Protein AF-A0A945AXC5-F1 (afdb_monomer)

Radius of gyration: 23.68 Å; Cα contacts (8 Å, |Δi|>4): 81; chains: 1; bounding box: 51×29×63 Å

Foldseek 3Di:
DFDVVCVVCVQWWDKAWDDFDQPPPRPGTTTDIDTDGTPDPVRVCVPPVQWDDDPPDIGHDPDPPPVPVVVVVVVVVVVVVVVVVVVVVVVPDD

pLDDT: mean 84.56, std 12.22, range [50.81, 96.19]

Sequence (94 aa):
IDEYTKDLINSHVNSKYIDDITPKGFARPIPVYRLKDFKSAEHRESRKNLTHVGERVEVSFIDSSNIHAAIEELKRIQEKFESDYIEIKVKKKP

Structure (mmCIF, N/CA/C/O backbone):
data_AF-A0A945AXC5-F1
#
_entry.id   AF-A0A945AXC5-F1
#
loop_
_atom_site.group_PDB
_atom_site.id
_atom_site.type_symbol
_atom_site.label_atom_id
_atom_site.label_alt_id
_atom_site.label_comp_id
_atom_site.label_asym_id
_atom_site.label_entity_id
_atom_site.label_seq_id
_atom_site.pdbx_PDB_ins_code
_atom_site.Cartn_x
_atom_site.Cartn_y
_atom_site.Cartn_z
_atom_site.occupancy
_atom_site.B_iso_or_equiv
_atom_site.auth_seq_id
_atom_site.auth_comp_id
_atom_site.auth_asym_id
_atom_site.auth_atom_id
_atom_site.pdbx_PDB_model_num
ATOM 1 N N . ILE A 1 1 ? 6.252 0.396 -17.009 1.00 91.50 1 ILE A N 1
ATOM 2 C CA . ILE A 1 1 ? 7.462 1.216 -16.775 1.00 91.50 1 ILE A CA 1
ATOM 3 C C . ILE A 1 1 ? 8.362 1.126 -17.994 1.00 91.50 1 ILE A C 1
ATOM 5 O O . ILE A 1 1 ? 8.288 0.115 -18.687 1.00 91.50 1 ILE A O 1
ATOM 9 N N . ASP A 1 2 ? 9.143 2.160 -18.268 1.00 92.50 2 ASP A N 1
ATOM 10 C CA . ASP A 1 2 ? 10.162 2.160 -19.319 1.00 92.50 2 ASP A CA 1
ATOM 11 C C . ASP A 1 2 ? 11.428 1.403 -18.875 1.00 92.50 2 ASP A C 1
ATOM 13 O O . ASP A 1 2 ? 11.543 0.962 -17.726 1.00 92.50 2 ASP A O 1
ATOM 17 N N . GLU A 1 3 ? 12.372 1.242 -19.797 1.00 92.69 3 GLU A N 1
ATOM 18 C CA . GLU A 1 3 ? 13.615 0.500 -19.587 1.00 92.69 3 GLU A CA 1
ATOM 19 C C . GLU A 1 3 ? 14.545 1.107 -18.530 1.00 92.69 3 GLU A C 1
ATOM 21 O O . GLU A 1 3 ? 15.072 0.362 -17.704 1.00 92.69 3 GLU A O 1
ATOM 26 N N . TYR A 1 4 ? 14.692 2.434 -18.480 1.00 92.62 4 TYR A N 1
ATOM 27 C CA . TYR A 1 4 ? 15.560 3.083 -17.493 1.00 92.62 4 TYR A CA 1
ATOM 28 C C . TYR A 1 4 ? 15.020 2.879 -16.084 1.00 92.62 4 TYR A C 1
ATOM 30 O O . TYR A 1 4 ? 15.750 2.484 -15.173 1.00 92.62 4 TYR A O 1
ATOM 38 N N . THR A 1 5 ? 13.711 3.075 -15.914 1.00 92.88 5 THR A N 1
ATOM 39 C CA . THR A 1 5 ? 13.047 2.793 -14.640 1.00 92.88 5 THR A CA 1
ATOM 40 C C . THR A 1 5 ? 13.168 1.311 -14.276 1.00 92.88 5 THR A C 1
ATOM 42 O O . THR A 1 5 ? 13.411 0.987 -13.115 1.00 92.88 5 THR A O 1
ATOM 45 N N . LYS A 1 6 ? 13.035 0.400 -15.254 1.00 93.81 6 LYS A N 1
ATOM 46 C CA . LYS A 1 6 ? 13.194 -1.050 -15.056 1.00 93.81 6 LYS A CA 1
ATOM 47 C C . LYS A 1 6 ? 14.590 -1.389 -14.543 1.00 93.81 6 LYS A C 1
ATOM 49 O O . LYS A 1 6 ? 14.686 -2.173 -13.604 1.00 93.81 6 LYS A O 1
ATOM 54 N N . ASP A 1 7 ? 15.639 -0.817 -15.128 1.00 93.38 7 ASP A N 1
ATOM 55 C CA . ASP A 1 7 ? 17.026 -1.069 -14.725 1.00 93.38 7 ASP A CA 1
ATOM 56 C C . ASP A 1 7 ? 17.320 -0.530 -13.324 1.00 93.38 7 ASP A C 1
ATOM 58 O O . ASP A 1 7 ? 17.922 -1.239 -12.516 1.00 93.38 7 ASP A O 1
ATOM 62 N N . LEU A 1 8 ? 16.807 0.660 -12.997 1.00 95.06 8 LEU A N 1
ATOM 63 C CA . LEU A 1 8 ? 16.987 1.276 -11.683 1.00 95.06 8 LEU A CA 1
ATOM 64 C C . LEU A 1 8 ? 16.409 0.424 -10.540 1.00 95.06 8 LEU A C 1
ATOM 66 O O . LEU A 1 8 ? 17.001 0.349 -9.467 1.00 95.06 8 LEU A O 1
ATOM 70 N N . ILE A 1 9 ? 15.264 -0.232 -10.760 1.00 89.94 9 ILE A N 1
ATOM 71 C CA . ILE A 1 9 ? 14.552 -0.997 -9.718 1.00 89.94 9 ILE A CA 1
ATOM 72 C C . ILE A 1 9 ? 14.699 -2.521 -9.859 1.00 89.94 9 ILE A C 1
ATOM 74 O O . ILE A 1 9 ? 14.073 -3.278 -9.108 1.00 89.94 9 ILE A O 1
ATOM 7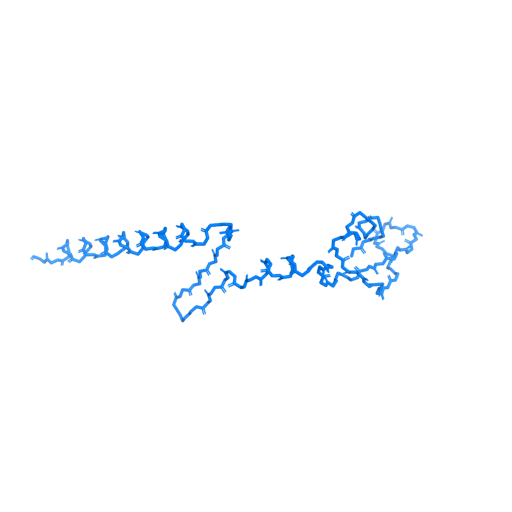8 N N . ASN A 1 10 ? 15.512 -2.994 -10.811 1.00 90.69 10 ASN A N 1
ATOM 79 C CA . ASN A 1 10 ? 15.623 -4.417 -11.143 1.00 90.69 10 ASN A CA 1
ATOM 80 C C . ASN A 1 10 ? 16.127 -5.251 -9.957 1.00 90.69 10 ASN A C 1
ATOM 82 O O . ASN A 1 10 ? 15.745 -6.406 -9.816 1.00 90.69 10 ASN A O 1
ATOM 86 N N . SER A 1 11 ? 16.960 -4.709 -9.068 1.00 88.12 11 SER A N 1
ATOM 87 C CA . SER A 1 11 ? 17.416 -5.428 -7.866 1.00 88.12 11 SER A CA 1
ATOM 88 C C . SER A 1 11 ? 16.264 -5.812 -6.927 1.00 88.12 11 SER A C 1
ATOM 90 O O . SER A 1 11 ? 16.340 -6.843 -6.261 1.00 88.12 11 SER A O 1
ATOM 92 N N . HIS A 1 12 ? 15.179 -5.034 -6.909 1.00 85.88 12 HIS A N 1
ATOM 93 C CA . HIS A 1 12 ? 14.099 -5.175 -5.931 1.00 85.88 12 HIS A CA 1
ATOM 94 C C . HIS A 1 1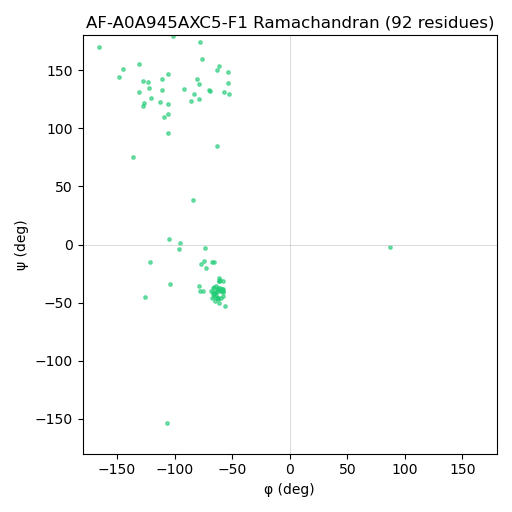2 ? 12.844 -5.836 -6.501 1.00 85.88 12 HIS A C 1
ATOM 96 O O . HIS A 1 12 ? 12.163 -6.567 -5.781 1.00 85.88 12 HIS A O 1
ATOM 102 N N . VAL A 1 13 ? 12.525 -5.610 -7.779 1.00 88.38 13 VAL A N 1
ATOM 103 C CA . VAL A 1 13 ? 11.226 -5.984 -8.361 1.00 88.38 13 VAL A CA 1
ATOM 104 C C . VAL A 1 13 ? 11.403 -6.813 -9.626 1.00 88.38 13 VAL A C 1
ATOM 106 O O . VAL A 1 13 ? 12.278 -6.553 -10.449 1.00 88.38 13 VAL A O 1
ATOM 109 N N . ASN A 1 14 ? 10.561 -7.830 -9.802 1.00 89.50 14 ASN A N 1
ATOM 110 C CA . ASN A 1 14 ? 10.483 -8.552 -11.064 1.00 89.50 14 ASN A CA 1
ATOM 111 C C . ASN A 1 14 ? 9.664 -7.747 -12.067 1.00 89.50 14 ASN A C 1
ATOM 113 O O . ASN A 1 14 ? 8.591 -7.242 -11.753 1.00 89.50 14 ASN A O 1
ATOM 117 N N . SER A 1 15 ? 10.122 -7.694 -13.306 1.00 92.62 15 SER A N 1
ATOM 118 C CA . SER A 1 15 ? 9.397 -7.056 -14.397 1.00 92.62 15 SER A CA 1
ATOM 119 C C . SER A 1 15 ? 9.345 -7.992 -15.601 1.00 92.62 15 SER A C 1
ATOM 121 O O . SER A 1 15 ? 10.147 -8.918 -15.732 1.00 92.62 15 SER A O 1
ATOM 123 N N . LYS A 1 16 ? 8.337 -7.818 -16.456 1.00 95.19 16 LYS A N 1
ATOM 124 C CA . LYS A 1 16 ? 8.192 -8.578 -17.701 1.00 95.19 16 LYS A CA 1
ATOM 125 C C . LYS A 1 16 ? 7.920 -7.614 -18.839 1.00 95.19 16 LYS A C 1
ATOM 127 O O . LYS A 1 16 ? 7.021 -6.786 -18.717 1.00 95.1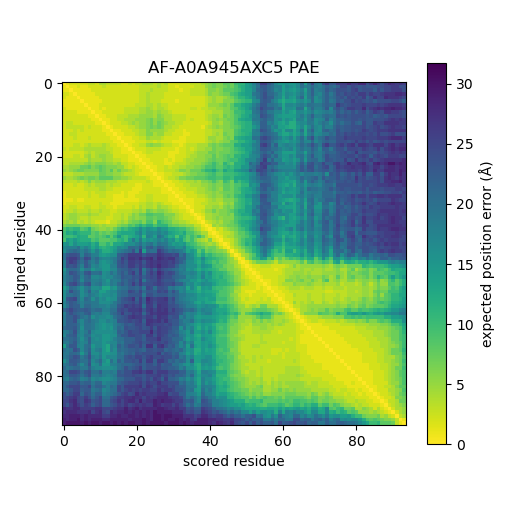9 16 LYS A O 1
ATOM 132 N N . TYR A 1 17 ? 8.656 -7.763 -19.930 1.00 95.50 17 TYR A N 1
ATOM 133 C CA . TYR A 1 17 ? 8.347 -7.087 -21.182 1.00 95.50 17 TYR A CA 1
ATOM 134 C C . TYR A 1 17 ? 6.893 -7.357 -21.601 1.00 95.50 17 TYR A C 1
ATOM 136 O O . TYR A 1 17 ? 6.397 -8.479 -21.431 1.00 95.50 17 TYR A O 1
ATOM 144 N N . ILE A 1 18 ? 6.207 -6.328 -22.091 1.00 95.94 18 ILE A N 1
ATOM 145 C CA . ILE A 1 18 ? 4.811 -6.434 -22.532 1.00 95.94 18 ILE A CA 1
ATOM 146 C C . ILE A 1 18 ? 4.605 -5.941 -23.955 1.00 95.94 18 ILE A C 1
ATOM 148 O O . ILE A 1 18 ? 3.893 -6.624 -24.682 1.00 95.94 18 ILE A O 1
ATOM 152 N N . ASP A 1 19 ? 5.174 -4.799 -24.330 1.00 95.56 19 ASP A N 1
ATOM 153 C CA . ASP A 1 19 ? 4.977 -4.231 -25.665 1.00 95.56 19 ASP A CA 1
ATOM 154 C C . ASP A 1 19 ? 6.005 -3.133 -25.958 1.00 95.56 19 ASP A C 1
ATOM 156 O O . ASP A 1 19 ? 6.684 -2.660 -25.043 1.00 95.56 19 ASP A O 1
ATOM 160 N N . ASP A 1 20 ? 6.049 -2.688 -27.207 1.00 96.19 20 ASP A N 1
ATOM 161 C CA . ASP A 1 20 ? 6.740 -1.484 -27.652 1.00 96.19 20 ASP A CA 1
ATOM 162 C C . ASP A 1 20 ? 5.693 -0.438 -28.034 1.00 96.19 20 ASP A C 1
ATOM 164 O O . ASP A 1 20 ? 5.001 -0.559 -29.044 1.00 96.19 20 ASP A O 1
ATOM 168 N N . ILE A 1 21 ? 5.568 0.618 -27.229 1.00 95.25 21 ILE A N 1
ATOM 169 C CA . ILE A 1 21 ? 4.592 1.682 -27.493 1.00 95.25 21 ILE A CA 1
ATOM 170 C C . ILE A 1 21 ? 5.296 2.927 -28.011 1.00 95.25 21 ILE A C 1
ATOM 172 O O . ILE A 1 21 ? 6.392 3.247 -27.567 1.00 95.25 21 ILE A O 1
ATOM 176 N N . THR A 1 22 ? 4.642 3.685 -28.890 1.00 95.75 22 THR A N 1
ATOM 177 C CA . THR A 1 22 ? 5.098 5.024 -29.298 1.00 95.75 22 THR A CA 1
ATOM 178 C C . THR A 1 22 ? 4.208 6.072 -28.634 1.00 95.75 22 THR A C 1
ATOM 180 O O . THR A 1 22 ? 3.116 6.349 -29.142 1.00 95.75 22 THR A O 1
ATOM 183 N N . PRO A 1 23 ? 4.607 6.656 -27.488 1.00 91.88 23 PRO A N 1
ATOM 184 C CA . PRO A 1 23 ? 3.830 7.715 -26.864 1.00 91.88 23 PRO A CA 1
ATOM 185 C C . PRO A 1 23 ? 3.720 8.928 -27.791 1.00 91.88 23 PRO A C 1
ATOM 187 O O . PRO A 1 23 ? 4.585 9.184 -28.632 1.00 91.88 23 PRO A O 1
ATOM 190 N N . LYS A 1 24 ? 2.659 9.721 -27.627 1.00 93.00 24 LYS A N 1
ATOM 191 C CA . LYS A 1 24 ? 2.500 10.955 -28.405 1.00 93.00 24 LYS A CA 1
ATOM 192 C C . LYS A 1 24 ? 3.710 11.873 -28.195 1.00 93.00 24 LYS A C 1
ATOM 194 O O . LYS A 1 24 ? 4.099 12.130 -27.062 1.00 93.00 24 LYS A O 1
ATOM 199 N N . GLY A 1 25 ? 4.274 12.370 -29.295 1.00 92.12 25 GLY A N 1
ATOM 200 C CA . GLY A 1 25 ? 5.456 13.237 -29.281 1.00 92.12 25 GLY A CA 1
ATOM 201 C C . GLY A 1 25 ? 6.798 12.498 -29.281 1.00 92.12 25 GLY A C 1
ATOM 202 O O . GLY A 1 25 ? 7.834 13.149 -29.361 1.00 92.12 25 GLY A O 1
ATOM 203 N N . PHE A 1 26 ? 6.805 11.163 -29.244 1.00 91.56 26 PHE A N 1
ATOM 204 C CA . PHE A 1 26 ? 8.026 10.375 -29.391 1.00 91.56 26 PHE A CA 1
ATOM 205 C C . PHE A 1 26 ? 8.247 10.013 -30.857 1.00 91.56 26 PHE A C 1
ATOM 207 O O . PHE A 1 26 ? 7.341 9.554 -31.549 1.00 91.56 26 PHE A O 1
ATOM 214 N N . ALA A 1 27 ? 9.481 10.192 -31.324 1.00 93.25 27 ALA A N 1
ATOM 215 C CA . ALA A 1 27 ? 9.866 9.848 -32.690 1.00 93.25 27 ALA A CA 1
ATOM 216 C C . ALA A 1 27 ? 10.014 8.330 -32.913 1.00 93.25 27 ALA A C 1
ATOM 218 O O . ALA A 1 27 ? 10.129 7.891 -34.056 1.00 93.25 27 ALA A O 1
ATOM 219 N N . ARG A 1 28 ? 10.080 7.532 -31.837 1.00 93.56 28 ARG A N 1
ATOM 220 C CA . ARG A 1 28 ? 10.339 6.087 -31.872 1.00 93.56 28 ARG A CA 1
ATOM 221 C C . ARG A 1 28 ? 9.548 5.362 -30.780 1.00 93.56 28 ARG A C 1
ATOM 223 O O . ARG A 1 28 ? 9.302 5.969 -29.734 1.00 93.56 28 ARG A O 1
ATOM 230 N N . PRO A 1 29 ? 9.183 4.090 -31.003 1.00 94.81 29 PRO A N 1
ATOM 231 C CA . PRO A 1 29 ? 8.630 3.253 -29.952 1.00 94.81 29 PRO A CA 1
ATOM 232 C C . PRO A 1 29 ? 9.647 3.038 -28.827 1.00 94.81 29 PRO A C 1
ATOM 234 O O . PRO A 1 29 ? 10.858 3.036 -29.059 1.00 94.81 29 PRO A O 1
ATOM 237 N N . ILE A 1 30 ? 9.137 2.857 -27.613 1.00 94.69 30 ILE A N 1
ATOM 238 C CA . ILE A 1 30 ? 9.902 2.523 -26.416 1.00 94.69 30 ILE A CA 1
ATOM 239 C C . ILE A 1 30 ? 9.363 1.224 -25.801 1.00 94.69 30 ILE A C 1
ATOM 241 O O . ILE A 1 30 ? 8.140 1.041 -25.741 1.00 94.69 30 ILE A O 1
ATOM 245 N N . PRO A 1 31 ? 10.244 0.340 -25.305 1.00 95.62 31 PRO A N 1
ATOM 246 C CA . 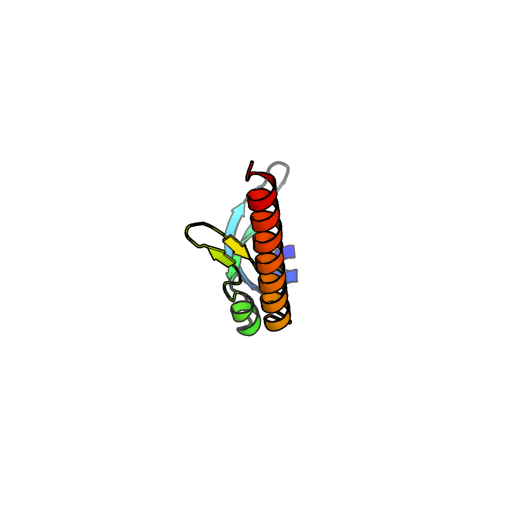PRO A 1 31 ? 9.825 -0.888 -24.653 1.00 95.62 31 PRO A CA 1
ATOM 247 C C . PRO A 1 31 ? 9.178 -0.578 -23.308 1.00 95.62 31 PRO A C 1
ATOM 249 O O . PRO A 1 31 ? 9.710 0.170 -22.479 1.00 95.62 31 PRO A O 1
ATOM 252 N N . VAL A 1 32 ? 8.026 -1.193 -23.068 1.00 96.06 32 VAL A N 1
ATOM 253 C CA . VAL A 1 32 ? 7.329 -1.132 -21.790 1.00 96.06 32 VAL A CA 1
ATOM 254 C C . VAL A 1 32 ? 7.359 -2.473 -21.079 1.00 96.06 32 VAL A C 1
ATOM 256 O O . VAL A 1 32 ? 7.241 -3.555 -21.656 1.00 96.06 32 VAL A O 1
ATOM 259 N N . TYR A 1 33 ? 7.497 -2.383 -19.762 1.00 95.88 33 TYR A N 1
ATOM 260 C CA . TYR A 1 33 ? 7.592 -3.515 -18.858 1.00 95.88 33 TYR A CA 1
ATOM 261 C C . TYR A 1 33 ? 6.475 -3.449 -17.812 1.00 95.88 33 TYR A C 1
ATOM 263 O O . TYR A 1 33 ? 6.210 -2.400 -17.211 1.00 95.88 33 TYR A O 1
ATOM 271 N N . ARG A 1 34 ? 5.815 -4.584 -17.572 1.00 93.62 34 ARG A N 1
ATOM 272 C CA . ARG A 1 34 ? 4.848 -4.781 -16.492 1.00 93.62 34 ARG A CA 1
ATOM 273 C C . ARG A 1 34 ? 5.597 -5.118 -15.212 1.00 93.62 34 ARG A C 1
ATOM 275 O O . ARG A 1 34 ? 6.406 -6.046 -15.207 1.00 93.62 34 ARG A O 1
ATOM 282 N N . LEU A 1 35 ? 5.282 -4.412 -14.133 1.00 91.38 35 LEU A N 1
ATOM 283 C CA . L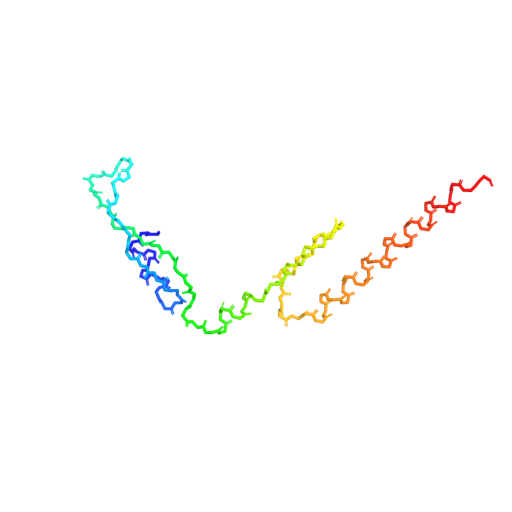EU A 1 35 ? 5.735 -4.778 -12.795 1.00 91.38 35 LEU A CA 1
ATOM 284 C C . LEU A 1 35 ? 5.042 -6.068 -12.344 1.00 91.38 35 LEU A C 1
ATOM 286 O O . LEU A 1 35 ? 3.828 -6.217 -12.485 1.00 91.38 35 LEU A O 1
ATOM 290 N N . LYS A 1 36 ? 5.831 -7.007 -11.835 1.00 87.00 36 LYS A N 1
ATOM 291 C CA . LYS A 1 36 ? 5.378 -8.186 -11.095 1.00 87.00 36 LYS A CA 1
ATOM 292 C C . LYS A 1 36 ? 5.711 -7.970 -9.611 1.00 87.00 36 LYS A C 1
ATOM 294 O O . LYS A 1 36 ? 5.814 -6.839 -9.149 1.00 87.00 36 LYS A O 1
ATOM 299 N N . ASP A 1 37 ? 5.885 -9.055 -8.867 1.00 82.12 37 ASP A N 1
ATOM 300 C CA . ASP A 1 37 ? 6.223 -9.017 -7.449 1.00 82.12 37 ASP A CA 1
ATOM 301 C C . ASP A 1 37 ? 7.686 -8.675 -7.160 1.00 82.12 37 ASP A C 1
ATOM 303 O O . ASP A 1 37 ? 8.586 -8.907 -7.978 1.00 82.12 37 ASP A O 1
ATOM 307 N N . PHE A 1 38 ? 7.924 -8.226 -5.926 1.00 83.31 38 PHE A N 1
ATOM 308 C CA . PHE A 1 38 ? 9.256 -8.091 -5.345 1.00 83.31 38 PHE A CA 1
ATOM 309 C C . PHE A 1 38 ? 10.054 -9.400 -5.422 1.00 83.31 38 PHE A C 1
ATOM 311 O O . PHE A 1 38 ? 9.500 -10.508 -5.388 1.00 83.31 38 PHE A O 1
ATOM 318 N N . LYS A 1 39 ? 11.375 -9.272 -5.551 1.00 83.25 39 LYS A N 1
ATOM 319 C CA . LYS A 1 39 ? 12.311 -10.400 -5.577 1.00 83.25 39 LYS A CA 1
ATOM 320 C C . LYS A 1 39 ? 12.524 -10.998 -4.188 1.00 83.25 39 LYS A C 1
ATOM 322 O O . LYS A 1 39 ? 12.553 -12.219 -4.078 1.00 83.25 39 LYS A O 1
ATOM 327 N N . SER A 1 40 ? 12.623 -10.176 -3.141 1.00 79.38 40 SER A N 1
ATOM 328 C CA . SER A 1 40 ? 12.801 -10.679 -1.776 1.00 79.38 40 SER A CA 1
ATOM 329 C C . SER A 1 40 ? 11.477 -11.135 -1.161 1.00 79.38 40 SER A C 1
ATOM 331 O O . SER A 1 40 ? 10.427 -10.526 -1.374 1.00 79.38 40 SER A O 1
ATOM 333 N N . ALA A 1 41 ? 11.537 -12.217 -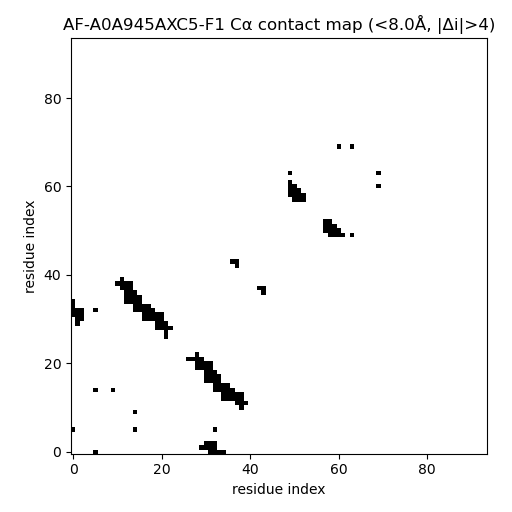0.382 1.00 66.56 41 ALA A N 1
ATOM 334 C CA . ALA A 1 41 ? 10.398 -12.688 0.398 1.00 66.56 41 ALA A CA 1
ATOM 335 C C . ALA A 1 41 ? 10.030 -11.679 1.499 1.00 66.56 41 ALA A C 1
ATOM 337 O O . ALA A 1 41 ? 8.854 -11.414 1.698 1.00 66.56 41 ALA A O 1
ATOM 338 N N . GLU A 1 42 ? 11.012 -11.019 2.119 1.00 65.50 42 GLU A N 1
ATOM 339 C CA . GLU A 1 42 ? 10.787 -9.969 3.126 1.00 65.50 42 GLU A CA 1
ATOM 340 C C . GLU A 1 42 ? 9.945 -8.794 2.596 1.00 65.50 42 GLU A C 1
ATOM 342 O O . GLU A 1 42 ? 9.026 -8.344 3.275 1.00 65.50 42 GLU A O 1
ATOM 347 N N . HIS A 1 43 ? 10.168 -8.340 1.354 1.00 62.00 43 HIS A N 1
ATOM 348 C CA . HIS A 1 43 ? 9.334 -7.300 0.728 1.00 62.00 43 HIS A CA 1
ATOM 349 C C . HIS A 1 43 ? 7.975 -7.825 0.233 1.00 62.00 43 HIS A C 1
ATOM 351 O O . HIS A 1 43 ? 7.062 -7.046 -0.034 1.00 62.00 43 HIS A O 1
ATOM 357 N N . ARG A 1 44 ? 7.805 -9.145 0.084 1.00 59.62 44 ARG A N 1
ATOM 358 C CA . ARG A 1 44 ? 6.478 -9.740 -0.141 1.00 59.62 44 ARG A CA 1
ATOM 359 C C . ARG A 1 44 ? 5.694 -9.813 1.164 1.00 59.62 44 ARG A C 1
ATOM 361 O O . ARG A 1 44 ? 4.513 -9.494 1.146 1.00 59.62 44 ARG A O 1
ATOM 368 N N . GLU A 1 45 ? 6.361 -10.155 2.264 1.00 55.84 45 GLU A N 1
ATOM 369 C CA . GLU A 1 45 ? 5.815 -10.199 3.626 1.00 55.84 45 GLU A CA 1
ATOM 370 C C . GLU A 1 45 ? 5.570 -8.802 4.222 1.00 55.84 45 GLU A C 1
ATOM 372 O O . GLU A 1 45 ? 4.743 -8.656 5.118 1.00 55.84 45 GLU A O 1
ATOM 377 N N . SER A 1 46 ? 6.206 -7.741 3.707 1.00 57.00 46 SER A N 1
ATOM 378 C CA . SER A 1 46 ? 5.806 -6.360 4.027 1.00 57.00 46 SER A CA 1
ATOM 379 C C . SER A 1 46 ? 4.430 -6.005 3.452 1.00 57.00 46 SER A C 1
ATOM 381 O O . SER A 1 46 ? 3.810 -5.050 3.905 1.00 57.00 46 SER A O 1
ATOM 383 N N . ARG A 1 47 ? 3.908 -6.804 2.507 1.00 56.00 47 ARG A N 1
ATOM 384 C CA . ARG A 1 47 ? 2.481 -6.830 2.151 1.00 56.00 47 ARG A CA 1
ATOM 385 C C . ARG A 1 47 ? 1.691 -7.747 3.084 1.00 56.00 47 ARG A C 1
ATOM 387 O O . ARG A 1 47 ? 0.780 -8.445 2.646 1.00 56.00 47 ARG A O 1
ATOM 394 N N . LYS A 1 48 ? 2.002 -7.770 4.382 1.00 55.34 48 LYS A N 1
ATOM 395 C CA . LYS A 1 48 ? 0.973 -8.135 5.358 1.00 55.34 48 LYS A CA 1
ATOM 396 C C . LYS A 1 48 ? -0.207 -7.219 5.062 1.00 55.34 48 LYS A C 1
ATOM 398 O O . LYS A 1 48 ? -0.010 -6.022 4.881 1.00 55.34 48 LYS A O 1
ATOM 403 N N . ASN A 1 49 ? -1.403 -7.779 4.914 1.00 58.56 49 ASN A N 1
ATOM 404 C CA . ASN A 1 49 ? -2.618 -6.992 4.740 1.00 58.56 49 ASN A CA 1
ATOM 405 C C . ASN A 1 49 ? -2.819 -6.167 6.016 1.00 58.56 49 ASN A C 1
ATOM 407 O O . ASN A 1 49 ? -3.492 -6.583 6.951 1.00 58.56 49 ASN A O 1
ATOM 411 N N . LEU A 1 50 ? -2.166 -5.009 6.059 1.00 68.12 50 LEU A N 1
ATOM 412 C CA . LEU A 1 50 ? -2.272 -4.004 7.106 1.00 68.12 50 LEU A CA 1
ATOM 413 C C . LEU A 1 50 ? -3.602 -3.265 7.015 1.00 68.12 50 LEU A C 1
ATOM 415 O O . LEU A 1 50 ? -3.873 -2.398 7.830 1.00 68.12 50 LEU A O 1
ATOM 419 N N . THR A 1 51 ? -4.411 -3.586 6.009 1.00 73.69 51 THR A N 1
ATOM 420 C CA . THR A 1 51 ? -5.759 -3.075 5.827 1.00 73.69 51 THR A CA 1
ATOM 421 C C . THR A 1 51 ? -6.756 -4.169 6.173 1.00 73.69 51 THR A C 1
ATOM 423 O O . THR A 1 51 ? -6.745 -5.247 5.576 1.00 73.69 51 THR A O 1
ATOM 426 N N . HIS A 1 52 ? -7.614 -3.885 7.143 1.00 81.50 52 HIS A N 1
ATOM 427 C CA . HIS A 1 52 ? -8.766 -4.691 7.497 1.00 81.50 52 HIS A CA 1
ATOM 428 C C . HIS A 1 52 ? -10.035 -3.910 7.162 1.00 81.50 52 HIS A C 1
ATOM 430 O O . HIS A 1 52 ? -10.240 -2.812 7.673 1.00 81.50 52 HIS A O 1
ATOM 436 N N . VAL A 1 53 ? -10.889 -4.492 6.323 1.00 83.75 53 VAL A N 1
ATOM 437 C CA . VAL A 1 53 ? -12.196 -3.932 5.970 1.00 83.75 53 VAL A CA 1
ATOM 438 C C . VAL A 1 53 ? -13.264 -4.749 6.690 1.00 83.75 53 VAL A C 1
ATOM 440 O O . VAL A 1 53 ? -13.441 -5.934 6.404 1.00 83.75 53 VAL A O 1
ATOM 443 N N . GLY A 1 54 ? -13.947 -4.126 7.643 1.00 84.12 54 GLY A N 1
ATOM 444 C CA . GLY A 1 54 ? -15.106 -4.676 8.337 1.00 84.12 54 GLY A CA 1
ATOM 445 C C . GLY A 1 54 ? -16.421 -4.106 7.800 1.00 84.12 54 GLY A C 1
ATOM 446 O O . GLY A 1 54 ? -16.442 -3.244 6.928 1.00 84.12 54 GLY A O 1
ATOM 447 N N . GLU A 1 55 ? -17.543 -4.553 8.365 1.00 92.50 55 GLU A N 1
ATOM 448 C CA . GLU A 1 55 ? -18.889 -4.114 7.953 1.00 92.50 55 GLU A CA 1
ATOM 449 C C . GLU A 1 55 ? -19.120 -2.604 8.155 1.00 92.50 55 GLU A C 1
ATOM 451 O O . GLU A 1 55 ? -19.873 -1.976 7.416 1.00 92.50 55 GLU A O 1
ATOM 456 N N . ARG A 1 56 ? -18.484 -2.018 9.177 1.00 91.50 56 ARG A N 1
ATOM 457 C CA . ARG A 1 56 ? -18.732 -0.633 9.615 1.00 91.50 56 ARG A CA 1
ATOM 458 C C . ARG A 1 56 ? -17.501 0.263 9.569 1.00 91.50 56 ARG A C 1
ATOM 460 O O . ARG A 1 56 ? -17.646 1.474 9.702 1.00 91.50 56 ARG A O 1
ATOM 467 N N . VAL A 1 57 ? -16.309 -0.321 9.448 1.00 86.75 57 VAL A N 1
ATOM 468 C CA . VAL A 1 57 ? -15.031 0.394 9.531 1.00 86.75 57 VAL A CA 1
ATOM 469 C C . VAL A 1 57 ? -13.980 -0.269 8.653 1.00 86.75 57 VAL A C 1
ATOM 471 O O . VAL A 1 57 ? -13.912 -1.493 8.568 1.00 86.75 57 VAL A O 1
ATOM 474 N N . GLU A 1 58 ? -13.131 0.554 8.055 1.00 88.81 58 GLU A N 1
ATOM 475 C CA . GLU A 1 58 ? -11.880 0.144 7.428 1.00 88.81 58 GLU A CA 1
ATOM 476 C C . GLU A 1 58 ? -10.724 0.690 8.268 1.00 88.81 58 GLU A C 1
ATOM 478 O O . GLU A 1 58 ? -10.734 1.856 8.666 1.00 88.81 58 GLU A O 1
ATOM 483 N N . VAL A 1 59 ? -9.744 -0.161 8.567 1.00 85.69 59 VAL A N 1
ATOM 484 C CA . VAL A 1 59 ? -8.564 0.190 9.361 1.00 85.69 59 VAL A CA 1
ATOM 485 C C . VAL A 1 59 ? -7.324 -0.192 8.577 1.00 85.69 59 VAL A C 1
ATOM 487 O O . VAL A 1 59 ? -7.143 -1.362 8.253 1.00 85.69 59 VAL A O 1
ATOM 490 N N . SER A 1 60 ? -6.459 0.781 8.304 1.00 84.19 60 SER A N 1
ATOM 491 C CA . SER A 1 60 ? -5.187 0.574 7.612 1.00 84.19 60 SER A CA 1
ATOM 492 C C . SER A 1 60 ? -4.009 1.013 8.480 1.00 84.19 60 SER A C 1
ATOM 494 O O . SER A 1 60 ? -3.962 2.168 8.906 1.00 84.19 60 SER A O 1
ATOM 496 N N . PHE A 1 61 ? -3.028 0.137 8.694 1.00 78.44 61 PHE A N 1
ATOM 497 C CA . PHE A 1 61 ? -1.767 0.503 9.339 1.00 78.44 61 PHE A CA 1
ATOM 498 C C . PHE A 1 61 ? -0.781 1.051 8.306 1.00 78.44 61 PHE A C 1
ATOM 500 O O . PHE A 1 61 ? -0.455 0.381 7.328 1.00 78.44 61 PHE A O 1
ATOM 507 N N . ILE A 1 62 ? -0.306 2.274 8.543 1.00 73.56 62 ILE A N 1
ATOM 508 C CA . ILE A 1 62 ? 0.677 2.954 7.685 1.00 73.56 62 ILE A CA 1
ATOM 509 C C . ILE A 1 62 ? 2.089 2.421 7.959 1.00 73.56 62 ILE A C 1
ATOM 511 O O . ILE A 1 62 ? 2.885 2.276 7.036 1.00 73.56 62 ILE A O 1
ATOM 515 N N . ASP A 1 63 ? 2.382 2.099 9.220 1.00 67.81 63 ASP A N 1
ATOM 516 C CA . ASP A 1 63 ? 3.660 1.547 9.652 1.00 67.81 63 ASP A CA 1
ATOM 517 C C . ASP A 1 63 ? 3.445 0.256 10.451 1.00 67.81 63 ASP A C 1
ATOM 519 O O . ASP A 1 63 ? 2.793 0.245 11.495 1.00 67.81 63 ASP A O 1
ATOM 523 N N . SER A 1 64 ? 4.001 -0.850 9.952 1.00 64.38 64 SER A N 1
ATOM 524 C CA . SER A 1 64 ? 3.995 -2.146 10.640 1.00 64.38 64 SER A CA 1
ATOM 525 C C . SER A 1 64 ? 5.260 -2.421 11.442 1.00 64.38 64 SER A C 1
ATOM 527 O O . SER A 1 64 ? 5.375 -3.500 12.024 1.00 64.38 64 SER A O 1
ATOM 529 N N . SER A 1 65 ? 6.214 -1.486 11.470 1.00 73.25 65 SER A N 1
ATOM 530 C CA . SER A 1 65 ? 7.475 -1.647 12.203 1.00 73.25 65 SER A CA 1
ATOM 531 C C . SER A 1 65 ? 7.233 -1.852 13.701 1.00 73.25 65 SER A C 1
ATOM 533 O O . SER A 1 65 ? 7.975 -2.587 14.349 1.00 73.25 65 SER A O 1
ATOM 535 N N . ASN A 1 66 ? 6.156 -1.269 14.244 1.00 79.56 66 ASN A N 1
ATOM 536 C CA . ASN A 1 66 ? 5.700 -1.501 15.613 1.00 79.56 66 ASN A CA 1
ATOM 537 C C . ASN A 1 66 ? 4.176 -1.690 15.682 1.00 79.56 66 ASN A C 1
ATOM 539 O O . ASN A 1 66 ? 3.426 -0.820 16.126 1.00 79.56 66 ASN A O 1
ATOM 543 N N . ILE A 1 67 ? 3.715 -2.870 15.261 1.00 81.19 67 ILE A N 1
ATOM 544 C CA . ILE A 1 67 ? 2.289 -3.226 15.262 1.00 81.19 67 ILE A CA 1
ATOM 545 C C . ILE A 1 67 ? 1.641 -3.130 16.652 1.00 81.19 67 ILE A C 1
ATOM 547 O O . ILE A 1 67 ? 0.467 -2.795 16.766 1.00 81.19 67 ILE A O 1
ATOM 551 N N . HIS A 1 68 ? 2.403 -3.391 17.718 1.00 83.25 68 HIS A N 1
ATOM 552 C CA . HIS A 1 68 ? 1.884 -3.332 19.081 1.00 83.25 68 HIS A CA 1
ATOM 553 C C . HIS A 1 68 ? 1.531 -1.896 19.480 1.00 83.25 68 HIS A C 1
ATOM 555 O O . HIS A 1 68 ? 0.431 -1.656 19.971 1.00 83.25 68 HIS A O 1
ATOM 561 N N . ALA A 1 69 ? 2.414 -0.934 19.192 1.00 86.94 69 ALA A N 1
ATOM 562 C CA . ALA A 1 69 ? 2.137 0.481 19.427 1.00 86.94 69 ALA A CA 1
ATOM 563 C C . ALA A 1 69 ? 0.911 0.965 18.637 1.00 86.94 69 ALA A C 1
ATOM 565 O O . ALA A 1 69 ? 0.082 1.690 19.179 1.00 86.94 69 ALA A O 1
ATOM 566 N N . ALA A 1 70 ? 0.758 0.513 17.390 1.00 86.19 70 ALA A N 1
ATOM 567 C CA . ALA A 1 70 ? -0.393 0.876 16.572 1.00 86.19 70 ALA A CA 1
ATOM 568 C C . ALA A 1 70 ? -1.717 0.301 17.114 1.00 86.19 70 ALA A C 1
ATOM 570 O O . ALA A 1 70 ? -2.743 0.975 17.094 1.00 86.19 70 ALA A O 1
ATOM 571 N N . ILE A 1 71 ? -1.707 -0.925 17.651 1.00 87.38 71 ILE A N 1
ATOM 572 C CA . ILE A 1 71 ? -2.881 -1.510 18.321 1.00 87.38 71 ILE A CA 1
ATOM 573 C C . ILE A 1 71 ? -3.246 -0.719 19.585 1.00 87.38 71 ILE A C 1
ATOM 575 O O . ILE A 1 71 ? -4.425 -0.465 19.831 1.00 87.38 71 ILE A O 1
ATOM 579 N N . GLU A 1 72 ? -2.257 -0.310 20.382 1.00 92.88 72 GLU A N 1
ATOM 580 C CA . GLU A 1 72 ? -2.496 0.516 21.573 1.00 92.88 72 GLU A CA 1
ATOM 581 C C . GLU A 1 72 ? -3.059 1.899 21.216 1.00 92.88 72 GLU A C 1
ATOM 583 O O . GLU A 1 72 ? -3.928 2.416 21.919 1.00 92.88 72 GLU A O 1
ATOM 588 N N . GLU A 1 73 ? -2.633 2.485 20.096 1.00 90.44 73 GLU A N 1
ATOM 589 C CA . GLU A 1 73 ? -3.226 3.719 19.578 1.00 90.44 73 GLU A CA 1
ATOM 590 C C . GLU A 1 73 ? -4.703 3.531 19.204 1.00 90.44 73 GLU A C 1
ATOM 592 O O . GLU A 1 73 ? -5.547 4.326 19.625 1.00 90.44 73 GLU A O 1
ATOM 597 N N . LEU A 1 74 ? -5.044 2.446 18.499 1.00 91.38 74 LEU A N 1
ATOM 598 C CA . LEU A 1 74 ? -6.435 2.138 18.151 1.00 91.38 74 LEU A CA 1
ATOM 599 C C . LEU A 1 74 ? -7.332 1.994 19.390 1.00 91.38 74 LEU A C 1
ATOM 601 O O . LEU A 1 74 ? -8.462 2.483 19.377 1.00 91.38 74 LEU A O 1
ATOM 605 N N . LYS A 1 75 ? -6.833 1.390 20.478 1.00 94.19 75 LYS A N 1
ATOM 606 C CA . LYS A 1 75 ? -7.576 1.306 21.749 1.00 94.19 75 LYS A CA 1
ATOM 607 C C . LYS A 1 75 ? -7.860 2.683 22.345 1.00 94.19 75 LYS A C 1
ATOM 609 O O . LYS A 1 75 ? -8.993 2.962 22.717 1.00 94.19 75 LYS A O 1
ATOM 614 N N . ARG A 1 76 ? -6.866 3.574 22.384 1.00 95.69 76 ARG A N 1
ATOM 615 C CA . ARG A 1 76 ? -7.062 4.944 22.899 1.00 95.69 76 ARG A CA 1
ATOM 616 C C . ARG A 1 76 ? -8.078 5.724 22.071 1.00 95.69 76 ARG A C 1
ATOM 618 O O . ARG A 1 76 ? -8.867 6.493 22.614 1.00 95.69 76 ARG A O 1
ATOM 625 N N . ILE A 1 77 ? -8.064 5.528 20.752 1.00 93.38 77 ILE A N 1
ATOM 626 C CA . ILE A 1 77 ? -9.052 6.124 19.849 1.00 93.38 77 ILE A CA 1
ATOM 627 C C . ILE A 1 77 ? -10.456 5.610 20.192 1.00 93.38 77 ILE A C 1
ATOM 629 O O . ILE A 1 77 ? -11.376 6.418 20.321 1.00 93.38 77 ILE A O 1
ATOM 633 N N . GLN A 1 78 ? -10.616 4.297 20.389 1.00 93.06 78 GLN A N 1
ATOM 634 C CA . GLN A 1 78 ? -11.882 3.698 20.821 1.00 93.06 78 GLN A CA 1
ATOM 635 C C . GLN A 1 78 ? -12.379 4.321 22.136 1.00 93.06 78 GLN A C 1
ATOM 637 O O . GLN A 1 78 ? -13.502 4.821 22.183 1.00 93.06 78 GLN A O 1
ATOM 642 N N . GLU A 1 79 ? -11.541 4.348 23.176 1.00 95.38 79 GLU A N 1
ATOM 643 C CA . GLU A 1 79 ? -11.890 4.892 24.499 1.00 95.38 79 GLU A CA 1
ATOM 644 C C . GLU A 1 79 ? -12.331 6.359 24.427 1.00 95.38 79 GLU A C 1
ATOM 646 O O . GLU A 1 79 ? -13.280 6.775 25.100 1.00 95.38 79 GLU A O 1
ATOM 651 N N . LYS A 1 80 ? -11.672 7.151 23.573 1.00 95.19 80 LYS A N 1
ATOM 652 C CA . LYS A 1 80 ? -12.030 8.552 23.352 1.00 95.19 80 LYS A CA 1
ATOM 653 C C . LYS A 1 80 ? -13.413 8.681 22.717 1.00 95.19 80 LYS A C 1
ATOM 655 O O . LYS A 1 80 ? -14.239 9.438 23.217 1.00 95.19 80 LYS A O 1
ATOM 660 N N . PHE A 1 81 ? -13.687 7.928 21.651 1.00 93.56 81 PHE A N 1
ATOM 661 C CA . PHE A 1 81 ? -14.995 7.964 20.992 1.00 93.56 81 PHE A CA 1
ATOM 662 C C . PHE A 1 81 ? -16.128 7.500 21.910 1.00 93.56 81 PHE A C 1
ATOM 664 O O . PHE A 1 81 ? -17.214 8.078 21.880 1.00 93.56 81 PHE A O 1
ATOM 671 N N . GLU A 1 82 ? -15.890 6.480 22.735 1.00 93.69 82 GLU A N 1
ATOM 672 C CA . GLU A 1 82 ? -16.862 6.030 23.733 1.00 93.69 82 GLU A CA 1
ATOM 673 C C . GLU A 1 82 ? -17.136 7.112 24.781 1.00 93.69 82 GLU A C 1
ATOM 675 O O . GLU A 1 82 ? -18.298 7.383 25.095 1.00 93.69 82 GLU A O 1
ATOM 680 N N . SER A 1 83 ? -16.087 7.779 25.267 1.00 93.12 83 SER A N 1
ATOM 681 C CA . SER A 1 83 ? -16.202 8.885 26.224 1.00 93.12 83 SER A CA 1
ATOM 682 C C . SER A 1 83 ? -16.993 10.061 25.639 1.00 93.12 83 SER A C 1
ATOM 684 O O . SER A 1 83 ? -17.987 10.486 26.234 1.00 93.12 83 SER A O 1
ATOM 686 N N . ASP A 1 84 ? -16.637 10.516 24.4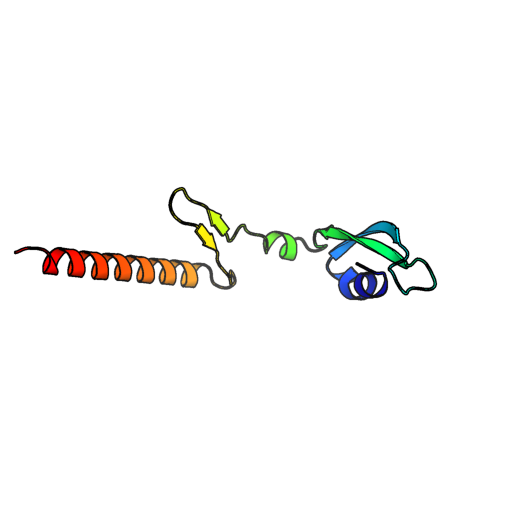33 1.00 91.19 84 ASP A N 1
ATOM 687 C CA . ASP A 1 84 ? -17.341 11.589 23.717 1.00 91.19 84 ASP A CA 1
ATOM 688 C C . ASP A 1 84 ? -18.823 11.224 23.491 1.00 91.19 84 ASP A C 1
ATOM 690 O O . ASP A 1 84 ? -19.730 12.046 23.664 1.00 91.19 84 ASP A O 1
ATOM 694 N N . TYR A 1 85 ? -19.104 9.960 23.154 1.00 91.12 85 TYR A N 1
ATOM 695 C CA . TYR A 1 85 ? -20.467 9.463 22.976 1.00 91.12 85 TYR A CA 1
ATOM 696 C C . TYR A 1 85 ? -21.278 9.473 24.280 1.00 91.12 85 TYR A C 1
ATOM 698 O O . TYR A 1 85 ? -22.454 9.861 24.278 1.00 91.12 85 TYR A O 1
ATOM 706 N N . ILE A 1 86 ? -20.668 9.066 25.399 1.00 91.06 86 ILE A N 1
ATOM 707 C CA . ILE A 1 86 ? -21.295 9.108 26.725 1.00 91.06 86 ILE A CA 1
ATOM 708 C C . ILE A 1 86 ? -21.613 10.555 27.107 1.00 91.06 86 ILE A C 1
ATOM 710 O O . ILE A 1 86 ? -22.748 10.833 27.500 1.00 91.06 86 ILE A O 1
ATOM 714 N N . GLU A 1 87 ? -20.677 11.490 26.929 1.00 84.88 87 GLU A N 1
ATOM 715 C CA . GLU A 1 87 ? -20.907 12.911 27.214 1.00 84.88 87 GLU A CA 1
ATOM 716 C C . GLU A 1 87 ? -22.085 13.485 26.417 1.00 84.88 87 GLU A C 1
ATOM 718 O O . GLU A 1 87 ? -22.943 14.180 26.973 1.00 84.88 87 GLU A O 1
ATOM 723 N N . ILE A 1 88 ? -22.174 13.161 25.123 1.00 85.19 88 ILE A N 1
ATOM 724 C CA . ILE A 1 88 ? -23.284 13.589 24.261 1.00 85.19 88 ILE A CA 1
ATOM 725 C C . ILE A 1 88 ? -24.617 13.004 24.746 1.00 85.19 88 ILE A C 1
ATOM 727 O O . ILE A 1 88 ? -25.641 13.693 24.715 1.00 85.19 88 ILE A O 1
ATOM 731 N N . LYS A 1 89 ? -24.637 11.747 25.206 1.00 80.88 89 LYS A N 1
ATOM 732 C CA . LYS A 1 89 ? -25.845 11.125 25.770 1.00 80.88 89 LYS A CA 1
A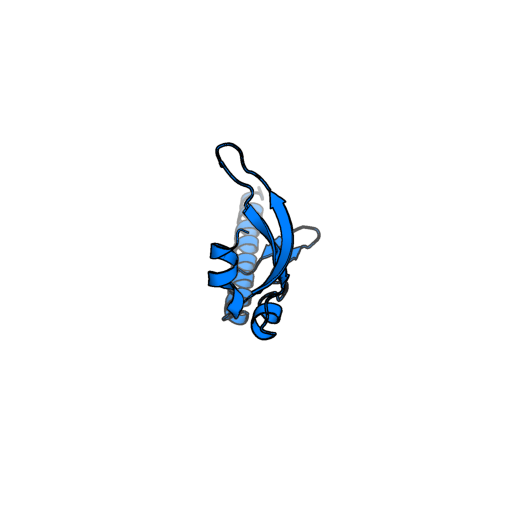TOM 733 C C . LYS A 1 89 ? -26.261 11.742 27.102 1.00 80.88 89 LYS A C 1
ATOM 735 O O . LYS A 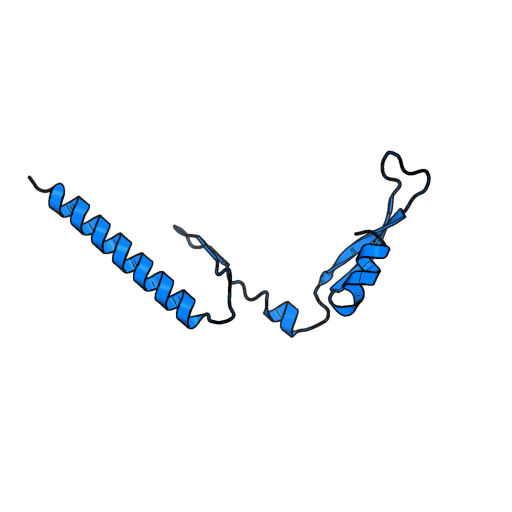1 89 ? -27.456 11.926 27.320 1.00 80.88 89 LYS A O 1
ATOM 740 N N . VAL A 1 90 ? -25.309 12.058 27.978 1.00 75.75 90 VAL A N 1
ATOM 741 C CA . VAL A 1 90 ? -25.583 12.664 29.290 1.00 75.75 90 VAL A CA 1
ATOM 742 C C . VAL A 1 90 ? -26.137 14.080 29.125 1.00 75.75 90 VAL A C 1
ATOM 744 O O . VAL A 1 90 ? -27.150 14.396 29.739 1.00 75.75 90 VAL A O 1
ATOM 747 N N . LYS A 1 91 ? -25.573 14.894 28.221 1.00 68.12 91 LYS A N 1
ATOM 748 C CA . LYS A 1 91 ? -26.077 16.250 27.912 1.00 68.12 91 LYS A CA 1
ATOM 749 C C . LYS A 1 91 ? -27.463 16.273 27.246 1.00 68.12 91 LYS A C 1
ATOM 751 O O . LYS A 1 91 ? -28.080 17.329 27.176 1.00 68.12 91 LYS A O 1
ATOM 756 N N . LYS A 1 92 ? -27.947 15.134 26.735 1.00 60.22 92 LYS A N 1
ATOM 757 C CA . LYS A 1 92 ? -29.276 14.984 26.113 1.00 60.22 92 LYS A CA 1
ATOM 758 C C . LYS A 1 92 ? -30.359 14.455 27.062 1.00 60.22 92 LYS A C 1
ATOM 760 O O . LYS A 1 92 ? -31.505 14.344 26.627 1.00 60.22 92 LYS A O 1
ATOM 765 N N . LYS A 1 93 ? -30.037 14.100 28.312 1.00 50.81 93 LYS A N 1
ATOM 766 C CA . LYS A 1 93 ? -31.069 13.789 29.314 1.00 50.81 93 LYS A CA 1
ATOM 767 C C . LYS A 1 93 ? -31.649 15.108 29.863 1.00 50.81 93 LYS A C 1
ATOM 769 O O . LYS A 1 93 ? -30.844 15.945 30.266 1.00 50.81 93 LYS A O 1
ATOM 774 N N . PRO A 1 94 ? -32.983 15.304 29.817 1.00 57.12 94 PRO A N 1
ATOM 775 C CA . PRO A 1 94 ? -33.648 16.504 30.328 1.00 57.12 94 PRO A CA 1
ATOM 776 C C . PRO A 1 94 ? -33.531 16.636 31.848 1.00 57.12 94 PRO A C 1
ATOM 778 O O . PRO A 1 94 ? -33.384 15.588 32.522 1.00 57.12 94 PRO A O 1
#

Secondary structure (DSSP, 8-state):
--HHHHHHHTTTEEEEEEEEE--TT-SS-EEEEEEEEESSHHHHHTT---EEE-SS-EEE-S--TTHHHHHHHHHHHHHHHHHHHHHHHHTT--

Solvent-accessible surface area (backbone atoms only — not comparable to full-atom values): 5715 Å² total; per-residue (Å²): 82,45,62,69,60,45,63,75,44,45,88,51,36,39,68,42,83,73,52,70,48,60,57,91,93,51,97,56,66,45,59,32,30,44,79,59,58,53,66,48,66,69,66,51,58,68,62,53,78,46,58,50,79,56,99,88,50,74,48,69,59,92,63,72,91,48,53,68,62,53,53,56,50,54,52,54,52,50,54,48,53,52,49,56,49,49,54,57,54,58,75,66,58,132

Nearest PDB structures (foldseek):
  3r5g-assembly2_B  TM=9.130E-01  e=2.646E-01  Pseudomonas aeruginosa
  5o5l-assembly2_D  TM=8.625E-01  e=9.580E-01  Mycobacterium intracellulare 1956
  4p2f-assembly1_A  TM=7.328E-01  e=1.224E+00  Mycobacterium tuberculosis
  4p2m-assembly2_B  TM=8.319E-01  e=2.553E+00  Mycobacterium tuberculosis

Mean predicted aligned error: 12.85 Å